Protein AF-A0A497LXF3-F1 (afdb_monomer_lite)

Structure (mmCIF, N/CA/C/O backbone):
data_AF-A0A497LXF3-F1
#
_entry.id   AF-A0A497LXF3-F1
#
loop_
_atom_site.group_PDB
_atom_site.id
_atom_site.type_symbol
_atom_site.label_atom_id
_atom_site.label_alt_id
_atom_site.label_comp_id
_atom_site.label_asym_id
_atom_site.label_entity_id
_atom_site.label_seq_id
_atom_site.pdbx_PDB_ins_code
_atom_site.Cartn_x
_atom_site.Cartn_y
_atom_site.Cartn_z
_atom_site.occupancy
_atom_site.B_iso_or_equiv
_atom_site.auth_seq_id
_atom_site.auth_comp_id
_atom_site.auth_asym_id
_atom_site.auth_atom_id
_atom_site.pdbx_PDB_model_num
ATOM 1 N N . MET A 1 1 ? 30.000 33.362 -43.006 1.00 37.03 1 MET A N 1
ATOM 2 C CA . MET A 1 1 ? 29.683 32.582 -44.220 1.00 37.03 1 MET A CA 1
ATOM 3 C C . MET A 1 1 ? 30.998 32.420 -44.975 1.00 37.03 1 MET A C 1
ATOM 5 O O . MET A 1 1 ? 31.521 33.418 -45.449 1.00 37.03 1 MET A O 1
ATOM 9 N N . MET A 1 2 ? 31.628 31.242 -44.899 1.00 31.23 2 MET A N 1
ATOM 10 C CA . MET A 1 2 ? 33.040 31.030 -45.255 1.00 31.23 2 MET A CA 1
ATOM 11 C C . MET A 1 2 ? 33.151 29.835 -46.212 1.00 31.23 2 MET A C 1
ATOM 13 O O . MET A 1 2 ? 32.704 28.739 -45.892 1.00 31.23 2 MET A O 1
ATOM 17 N N . GLU A 1 3 ? 33.682 30.109 -47.402 1.00 34.88 3 GLU A N 1
ATOM 18 C CA . GLU A 1 3 ? 33.816 29.220 -48.563 1.00 34.88 3 GLU A CA 1
ATOM 19 C C . GLU A 1 3 ? 34.870 28.114 -48.367 1.00 34.88 3 GLU A C 1
ATOM 21 O O . GLU A 1 3 ? 35.990 28.374 -47.920 1.00 34.88 3 GLU A O 1
ATOM 26 N N . LEU A 1 4 ? 34.533 26.885 -48.772 1.00 33.91 4 LEU A N 1
ATOM 27 C CA . LEU A 1 4 ? 35.421 25.718 -48.797 1.00 33.91 4 LEU A CA 1
ATOM 28 C C . LEU A 1 4 ? 36.123 25.600 -50.163 1.00 33.91 4 LEU A C 1
ATOM 30 O O . LEU A 1 4 ? 35.491 25.305 -51.178 1.00 33.91 4 LEU A O 1
ATOM 34 N N . ARG A 1 5 ? 37.453 25.778 -50.192 1.00 38.53 5 ARG A N 1
ATOM 35 C CA . ARG A 1 5 ? 38.298 25.503 -51.372 1.00 38.53 5 ARG A CA 1
ATOM 36 C C . ARG A 1 5 ? 38.539 24.000 -51.542 1.00 38.53 5 ARG A C 1
ATOM 38 O O . ARG A 1 5 ? 39.018 23.333 -50.630 1.00 38.53 5 ARG A O 1
ATOM 45 N N . LYS A 1 6 ? 38.280 23.503 -52.753 1.00 41.34 6 LYS A N 1
ATOM 46 C CA . LYS A 1 6 ? 38.585 22.141 -53.221 1.00 41.34 6 LYS A CA 1
ATOM 47 C C . LYS A 1 6 ? 40.104 21.919 -53.312 1.00 41.34 6 LYS A C 1
ATOM 49 O O . LYS A 1 6 ? 40.807 22.723 -53.921 1.00 41.34 6 LYS A O 1
ATOM 54 N N . PHE A 1 7 ? 40.594 20.823 -52.733 1.00 36.47 7 PHE A N 1
ATOM 55 C CA . PHE A 1 7 ? 41.985 20.367 -52.836 1.00 36.47 7 PHE A CA 1
ATOM 56 C C . PHE A 1 7 ? 42.170 19.508 -54.097 1.00 36.47 7 PHE A C 1
ATOM 58 O O . PHE A 1 7 ? 41.394 18.587 -54.340 1.00 36.47 7 PHE A O 1
ATOM 65 N N . ASN A 1 8 ? 43.188 19.830 -54.898 1.00 35.53 8 ASN A N 1
ATOM 66 C CA . ASN A 1 8 ? 43.519 19.175 -56.163 1.00 35.53 8 ASN A CA 1
ATOM 67 C C . ASN A 1 8 ? 44.645 18.147 -55.934 1.00 35.53 8 ASN A C 1
ATOM 69 O O . ASN A 1 8 ? 45.729 18.515 -55.481 1.00 35.53 8 ASN A O 1
ATOM 73 N N . PHE A 1 9 ? 44.375 16.872 -56.218 1.00 38.69 9 PHE A N 1
ATOM 74 C CA . PHE A 1 9 ? 45.251 15.721 -55.965 1.00 38.69 9 PHE A CA 1
ATOM 75 C C . PHE A 1 9 ? 46.029 15.339 -57.234 1.00 38.69 9 PHE A C 1
ATOM 77 O O . PHE A 1 9 ? 45.798 14.290 -57.801 1.00 38.69 9 PHE A O 1
ATOM 84 N N . GLU A 1 10 ? 46.944 16.183 -57.709 1.00 38.25 10 GLU A N 1
ATOM 85 C CA . GLU A 1 10 ? 47.866 15.790 -58.793 1.00 38.25 10 GLU A CA 1
ATOM 86 C C . GLU A 1 10 ? 49.203 16.525 -58.680 1.00 38.25 10 GLU A C 1
ATOM 88 O O . GLU A 1 10 ? 49.530 17.427 -59.457 1.00 38.25 10 GLU A O 1
ATOM 93 N N . ARG A 1 11 ? 49.978 16.176 -57.648 1.00 36.22 11 ARG A N 1
ATOM 94 C CA . ARG A 1 11 ? 51.434 16.363 -57.615 1.00 36.22 11 ARG A CA 1
ATOM 95 C C . ARG A 1 11 ? 51.977 15.664 -56.375 1.00 36.22 11 ARG A C 1
ATOM 97 O O . ARG A 1 11 ? 51.760 16.170 -55.284 1.00 36.22 11 ARG A O 1
ATOM 104 N N . ILE A 1 12 ? 52.680 14.542 -56.531 1.00 41.59 12 ILE A N 1
ATOM 105 C CA . ILE A 1 12 ? 53.952 14.226 -55.849 1.00 41.59 12 ILE A CA 1
ATOM 106 C C . ILE A 1 12 ? 54.388 12.788 -56.216 1.00 41.59 12 ILE A C 1
ATOM 108 O O . ILE A 1 12 ? 53.977 11.806 -55.616 1.00 41.59 12 ILE A O 1
ATOM 112 N N . ARG A 1 13 ? 55.300 12.758 -57.196 1.00 38.62 13 ARG A N 1
ATOM 113 C CA . ARG A 1 13 ? 56.581 12.030 -57.219 1.00 38.62 13 ARG A CA 1
ATOM 114 C C . ARG A 1 13 ? 56.591 10.504 -57.369 1.00 38.62 13 ARG A C 1
ATOM 116 O O . ARG A 1 13 ? 56.538 9.752 -56.404 1.00 38.62 13 ARG A O 1
ATOM 123 N N . GLU A 1 14 ? 56.926 10.107 -58.598 1.00 45.44 14 GLU A N 1
ATOM 124 C CA . GLU A 1 14 ? 58.079 9.247 -58.898 1.00 45.44 14 GLU A CA 1
ATOM 125 C C . GLU A 1 14 ? 59.149 9.266 -57.792 1.00 45.44 14 GLU A C 1
ATOM 127 O O . GLU A 1 14 ? 59.814 10.278 -57.570 1.00 45.44 14 GLU A O 1
ATOM 132 N N . ASN A 1 15 ? 59.333 8.131 -57.120 1.00 37.69 15 ASN A N 1
ATOM 133 C CA . ASN A 1 15 ? 60.640 7.685 -56.650 1.00 37.69 15 ASN A CA 1
ATOM 134 C C . ASN A 1 15 ? 60.606 6.170 -56.410 1.00 37.69 15 ASN A C 1
ATOM 136 O O . ASN A 1 15 ? 59.861 5.647 -55.585 1.00 37.69 15 ASN A O 1
ATOM 140 N N . SER A 1 16 ? 61.424 5.473 -57.188 1.00 42.69 16 SER A N 1
ATOM 141 C CA . SER A 1 16 ? 61.605 4.027 -57.228 1.00 42.69 16 SER A CA 1
ATOM 142 C C . SER A 1 16 ? 62.135 3.451 -55.908 1.00 42.69 16 SER A C 1
ATOM 144 O O . SER A 1 16 ? 63.271 3.733 -55.526 1.00 42.69 16 SER A O 1
ATOM 146 N N . PHE A 1 17 ? 61.363 2.576 -55.262 1.00 42.53 17 PHE A N 1
ATOM 147 C CA . PHE A 1 17 ? 61.801 1.764 -54.122 1.00 42.53 17 PHE A CA 1
ATOM 148 C C . PHE A 1 17 ? 62.253 0.380 -54.630 1.00 42.53 17 PHE A C 1
ATOM 150 O O . PHE A 1 17 ? 61.453 -0.349 -55.217 1.00 42.53 17 PHE A O 1
ATOM 157 N N . LYS A 1 18 ? 63.534 0.011 -54.459 1.00 41.62 18 LYS A N 1
ATOM 158 C CA . LYS A 1 18 ? 64.051 -1.338 -54.783 1.00 41.62 18 LYS A CA 1
ATOM 159 C C . LYS A 1 18 ? 64.186 -2.185 -53.502 1.00 41.62 18 LYS A C 1
ATOM 161 O O . LYS A 1 18 ? 64.780 -1.709 -52.540 1.00 41.62 18 LYS A O 1
ATOM 166 N N . PRO A 1 19 ? 63.711 -3.445 -53.479 1.00 43.69 19 PRO A N 1
ATOM 167 C CA . PRO A 1 19 ? 63.598 -4.252 -52.261 1.00 43.69 19 PRO A CA 1
ATOM 168 C C . PRO A 1 19 ? 64.839 -5.134 -52.025 1.00 43.69 19 PRO A C 1
ATOM 170 O O . PRO A 1 19 ? 64.776 -6.348 -52.215 1.00 43.69 19 PRO A O 1
ATOM 173 N N . LYS A 1 20 ? 65.992 -4.554 -51.660 1.00 42.06 20 LYS A N 1
ATOM 174 C CA . LYS A 1 20 ? 67.209 -5.348 -51.352 1.00 42.06 20 LYS A CA 1
ATOM 175 C C . LYS A 1 20 ? 67.910 -5.045 -50.023 1.00 42.06 20 LYS A C 1
ATOM 177 O O . LYS A 1 20 ? 68.843 -5.762 -49.686 1.00 42.06 20 LYS A O 1
ATOM 182 N N . ASP A 1 21 ? 67.408 -4.112 -49.219 1.00 40.97 21 ASP A N 1
ATOM 183 C CA . ASP A 1 21 ? 68.099 -3.689 -47.987 1.00 40.97 21 ASP A CA 1
ATOM 184 C C . ASP A 1 21 ? 67.502 -4.272 -46.694 1.00 40.97 21 ASP A C 1
ATOM 186 O O . ASP A 1 21 ? 67.735 -3.774 -45.594 1.00 40.97 21 ASP A O 1
ATOM 190 N N . ILE A 1 22 ? 66.746 -5.367 -46.795 1.00 47.06 22 ILE A N 1
ATOM 191 C CA . ILE A 1 22 ? 66.193 -6.064 -45.629 1.00 47.06 22 ILE A CA 1
ATOM 192 C C . ILE A 1 22 ? 67.129 -7.221 -45.278 1.00 47.06 22 ILE A C 1
ATOM 194 O O . ILE A 1 22 ? 66.950 -8.318 -45.785 1.00 47.06 22 ILE A O 1
ATOM 198 N N . ILE A 1 23 ? 68.160 -6.934 -44.478 1.00 45.16 23 ILE A N 1
ATOM 199 C CA . ILE A 1 23 ? 68.696 -7.720 -43.343 1.00 45.16 23 ILE A CA 1
ATOM 200 C C . ILE A 1 23 ? 69.810 -6.843 -42.737 1.00 45.16 23 ILE A C 1
ATOM 202 O O . ILE A 1 23 ? 70.970 -6.896 -43.143 1.00 45.16 23 ILE A O 1
ATOM 206 N N . PHE A 1 24 ? 69.459 -6.007 -41.759 1.00 45.81 24 PHE A N 1
ATOM 207 C CA . PHE A 1 24 ? 70.441 -5.357 -40.888 1.00 45.81 24 PHE A CA 1
ATOM 208 C C . PHE A 1 24 ? 70.640 -6.227 -39.638 1.00 45.81 24 PHE A C 1
ATOM 210 O O . PHE A 1 24 ? 69.654 -6.532 -38.962 1.00 45.81 24 PHE A O 1
ATOM 217 N N . PRO A 1 25 ? 71.871 -6.640 -39.281 1.00 43.34 25 PRO A N 1
ATOM 218 C CA . PRO A 1 25 ? 72.103 -7.303 -38.004 1.00 43.34 25 PRO A CA 1
ATOM 219 C C . PRO A 1 25 ? 71.962 -6.285 -36.861 1.00 43.34 25 PRO A C 1
ATOM 221 O O . PRO A 1 25 ? 72.667 -5.275 -36.829 1.00 43.34 25 PRO A O 1
ATOM 224 N N . LEU A 1 26 ? 71.062 -6.558 -35.910 1.00 40.94 26 LEU A N 1
ATOM 225 C CA . LEU A 1 26 ? 70.908 -5.764 -34.688 1.00 40.94 26 LEU A CA 1
ATOM 226 C C . LEU A 1 26 ? 72.232 -5.770 -33.901 1.00 40.94 26 LEU A C 1
ATOM 228 O O . LEU A 1 26 ? 72.699 -6.822 -33.460 1.00 40.94 26 LEU A O 1
ATOM 232 N N . LYS A 1 27 ? 72.845 -4.596 -33.723 1.00 42.06 27 LYS A N 1
ATOM 233 C CA . LYS A 1 27 ? 74.096 -4.414 -32.976 1.00 42.06 27 LYS A CA 1
ATOM 234 C C . LYS A 1 27 ? 73.799 -3.606 -31.712 1.00 42.06 27 LYS A C 1
ATOM 236 O O . LYS A 1 27 ? 73.553 -2.410 -31.799 1.00 42.06 27 LYS A O 1
ATOM 241 N N . ILE A 1 28 ? 73.843 -4.248 -30.544 1.00 49.00 28 ILE A N 1
ATOM 242 C CA . ILE A 1 28 ? 73.753 -3.579 -29.237 1.00 49.00 28 ILE A CA 1
ATOM 243 C C . ILE A 1 28 ? 75.109 -3.745 -28.536 1.00 49.00 28 ILE A C 1
ATOM 245 O O . ILE A 1 28 ? 75.574 -4.865 -28.347 1.00 49.00 28 ILE A O 1
ATOM 249 N N . GLY A 1 29 ? 75.775 -2.635 -28.193 1.00 49.75 29 GLY A N 1
ATOM 250 C CA . GLY A 1 29 ? 76.924 -2.635 -27.273 1.00 49.75 29 GLY A CA 1
ATOM 251 C C . GLY A 1 29 ? 78.275 -3.151 -27.801 1.00 49.75 29 GLY A C 1
ATOM 252 O O . GLY A 1 29 ? 78.976 -3.854 -27.084 1.00 49.75 29 GLY A O 1
ATOM 253 N N . GLY A 1 30 ? 78.680 -2.814 -29.032 1.00 53.66 30 GLY A N 1
ATOM 254 C CA . GLY A 1 30 ? 80.094 -2.867 -29.466 1.00 53.66 30 GLY A CA 1
ATOM 255 C C . GLY A 1 30 ? 80.765 -4.244 -29.639 1.00 53.66 30 GLY A C 1
ATOM 256 O O . GLY A 1 30 ? 81.808 -4.314 -30.286 1.00 53.66 30 GLY A O 1
ATOM 257 N N . LYS A 1 31 ? 80.176 -5.346 -29.165 1.00 48.38 31 LYS A N 1
ATOM 258 C CA . LYS A 1 31 ? 80.691 -6.713 -29.346 1.00 48.38 31 LYS A CA 1
ATOM 259 C C . LYS A 1 31 ? 79.801 -7.463 -30.336 1.00 48.38 31 LYS A C 1
ATOM 261 O O . LYS A 1 31 ? 78.590 -7.526 -30.153 1.00 48.38 31 LYS A O 1
ATOM 266 N N . VAL A 1 32 ? 80.381 -8.000 -31.415 1.00 53.41 32 VAL A N 1
ATOM 267 C CA . VAL A 1 32 ? 79.630 -8.814 -32.386 1.00 53.41 32 VAL A CA 1
ATOM 268 C C . VAL A 1 32 ? 79.130 -10.054 -31.654 1.00 53.41 32 VAL A C 1
ATOM 270 O O . VAL A 1 32 ? 79.922 -10.901 -31.243 1.00 53.41 32 VAL A O 1
ATOM 273 N N . MET A 1 33 ? 77.818 -10.130 -31.456 1.00 55.84 33 MET A N 1
ATOM 274 C CA . MET A 1 33 ? 77.164 -11.290 -30.873 1.00 55.84 33 MET A CA 1
ATOM 275 C C . MET A 1 33 ? 77.423 -12.475 -31.806 1.00 55.84 33 MET A C 1
ATOM 277 O O . MET A 1 33 ? 77.001 -12.475 -32.962 1.00 55.84 33 MET A O 1
ATOM 281 N N . THR A 1 34 ? 78.221 -13.443 -31.353 1.00 66.31 34 THR A N 1
ATOM 282 C CA . THR A 1 34 ? 78.555 -14.612 -32.169 1.00 66.31 34 THR A CA 1
ATOM 283 C C . THR A 1 34 ? 77.267 -15.368 -32.487 1.00 66.31 34 THR A C 1
ATOM 285 O O . THR A 1 34 ? 76.348 -15.390 -31.668 1.00 66.31 34 THR A O 1
ATOM 288 N N . LYS A 1 35 ? 77.174 -15.989 -33.673 1.00 64.19 35 LYS A N 1
ATOM 289 C CA . LYS A 1 35 ? 75.957 -16.702 -34.116 1.00 64.19 35 LYS A CA 1
ATOM 290 C C . LYS A 1 35 ? 75.413 -17.654 -33.043 1.00 64.19 35 LYS A C 1
ATOM 292 O O . LYS A 1 35 ? 74.209 -17.721 -32.870 1.00 64.19 35 LYS A O 1
ATOM 297 N N . ARG A 1 36 ? 76.305 -18.280 -32.266 1.00 74.38 36 ARG A N 1
ATOM 298 C CA . ARG A 1 36 ? 75.981 -19.116 -31.104 1.00 74.38 36 ARG A CA 1
ATOM 299 C C . ARG A 1 36 ? 75.191 -18.364 -30.024 1.00 74.38 36 ARG A C 1
ATOM 301 O O . ARG A 1 36 ? 74.148 -18.848 -29.627 1.00 74.38 36 ARG A O 1
ATOM 308 N N . ILE A 1 37 ? 75.626 -17.173 -29.603 1.00 79.31 37 ILE A N 1
ATOM 309 C CA . ILE A 1 37 ? 74.917 -16.359 -28.594 1.00 79.31 37 ILE A CA 1
ATOM 310 C C . ILE A 1 37 ? 73.539 -15.917 -29.113 1.00 79.31 37 ILE A C 1
ATOM 312 O O . ILE A 1 37 ? 72.572 -15.925 -28.358 1.00 79.31 37 ILE A O 1
ATOM 316 N N . LEU A 1 38 ? 73.426 -15.595 -30.408 1.00 79.00 38 LEU A N 1
ATOM 317 C CA . LEU A 1 38 ? 72.132 -15.315 -31.044 1.00 79.00 38 LEU A CA 1
ATOM 318 C C . LEU A 1 38 ? 71.190 -16.525 -30.994 1.00 79.00 38 LEU A C 1
ATOM 320 O O . LEU A 1 38 ? 70.010 -16.359 -30.698 1.00 79.00 38 LEU A O 1
ATOM 324 N N . THR A 1 39 ? 71.701 -17.726 -31.277 1.00 80.00 39 THR A N 1
ATOM 325 C CA . THR A 1 39 ? 70.912 -18.962 -31.220 1.00 80.00 39 THR A CA 1
ATOM 326 C C . THR A 1 39 ? 70.455 -19.271 -29.796 1.00 80.00 39 THR A C 1
ATOM 328 O O . THR A 1 39 ? 69.287 -19.590 -29.611 1.00 80.00 39 THR A O 1
ATOM 331 N N . GLU A 1 40 ? 71.321 -19.109 -28.791 1.00 84.88 40 GLU A N 1
ATOM 332 C CA . GLU A 1 40 ? 70.944 -19.314 -27.383 1.00 84.88 40 GLU A CA 1
ATOM 333 C C . GLU A 1 40 ? 69.857 -18.325 -26.934 1.00 84.88 40 GLU A C 1
ATOM 335 O O . GLU A 1 40 ? 68.873 -18.725 -26.318 1.00 84.88 40 GLU A O 1
ATOM 340 N N . ILE A 1 41 ? 69.972 -17.041 -27.296 1.00 87.44 41 ILE A N 1
ATOM 341 C CA . ILE A 1 41 ? 68.937 -16.039 -26.987 1.00 87.44 41 ILE A CA 1
ATOM 342 C C . ILE A 1 41 ? 67.615 -16.398 -27.672 1.00 87.44 41 ILE A C 1
ATOM 344 O O . ILE A 1 41 ? 66.557 -16.305 -27.054 1.00 87.44 41 ILE A O 1
ATOM 348 N N . LEU A 1 42 ? 67.666 -16.844 -28.930 1.00 87.69 42 LEU A N 1
ATOM 349 C CA . LEU A 1 42 ? 66.474 -17.258 -29.665 1.00 87.69 42 LEU A CA 1
ATOM 350 C C . LEU A 1 42 ? 65.814 -18.489 -29.026 1.00 87.69 42 LEU A C 1
ATOM 352 O O . LEU A 1 42 ? 64.590 -18.531 -28.927 1.00 87.69 42 LEU A O 1
ATOM 356 N N . LEU A 1 43 ? 66.605 -19.455 -28.549 1.00 88.06 43 LEU A N 1
ATOM 357 C CA . LEU A 1 43 ? 66.109 -20.629 -27.827 1.00 88.06 43 LEU A CA 1
ATOM 358 C C . LEU A 1 43 ? 65.495 -20.258 -26.477 1.00 88.06 43 LEU A C 1
ATOM 360 O O . LEU A 1 43 ? 64.455 -20.803 -26.124 1.00 88.06 43 LEU A O 1
ATOM 364 N N . VAL A 1 44 ? 66.082 -19.308 -25.748 1.00 90.12 44 VAL A N 1
ATOM 365 C CA . VAL A 1 44 ? 65.514 -18.807 -24.487 1.00 90.12 44 VAL A CA 1
ATOM 366 C C . VAL A 1 44 ? 64.195 -18.077 -24.735 1.00 90.12 44 VAL A C 1
ATOM 368 O O . VAL A 1 44 ? 63.223 -18.330 -24.030 1.00 90.12 44 VAL A O 1
ATOM 371 N N . ILE A 1 45 ? 64.116 -17.223 -25.758 1.00 89.44 45 ILE A N 1
ATOM 372 C CA . ILE A 1 45 ? 62.867 -16.539 -26.129 1.00 89.44 45 ILE A CA 1
ATOM 373 C C . ILE A 1 45 ? 61.804 -17.555 -26.561 1.00 89.44 45 ILE A C 1
ATOM 375 O O . ILE A 1 45 ? 60.652 -17.438 -26.150 1.00 89.44 45 ILE A O 1
ATOM 379 N N . LEU A 1 46 ? 62.185 -18.574 -27.338 1.00 89.44 46 LEU A N 1
ATOM 380 C CA . LEU A 1 46 ? 61.291 -19.657 -27.742 1.00 89.44 46 LEU A CA 1
ATOM 381 C C . LEU A 1 46 ? 60.803 -20.462 -26.532 1.00 89.44 46 LEU A C 1
ATOM 383 O O . LEU A 1 46 ? 59.611 -20.731 -26.432 1.00 89.44 46 LEU A O 1
ATOM 387 N N . ALA A 1 47 ? 61.694 -20.799 -25.598 1.00 86.81 47 ALA A N 1
ATOM 388 C CA . ALA A 1 47 ? 61.347 -21.508 -24.372 1.00 86.81 47 ALA A CA 1
ATOM 389 C C . ALA A 1 47 ? 60.395 -20.678 -23.499 1.00 86.81 47 ALA A C 1
ATOM 391 O O . ALA A 1 47 ? 59.374 -21.195 -23.057 1.00 86.81 47 ALA A O 1
ATOM 392 N N . ILE A 1 48 ? 60.661 -19.381 -23.317 1.00 85.62 48 ILE A N 1
ATOM 393 C CA . ILE A 1 48 ? 59.766 -18.470 -22.589 1.00 85.62 48 ILE A CA 1
ATOM 394 C C . ILE A 1 48 ? 58.413 -18.377 -23.301 1.00 85.62 48 ILE A C 1
ATOM 396 O O . ILE A 1 48 ? 57.382 -18.516 -22.654 1.00 85.62 48 ILE A O 1
ATOM 400 N N . SER A 1 49 ? 58.394 -18.219 -24.627 1.00 84.31 49 SER A N 1
ATOM 401 C CA . SER A 1 49 ? 57.159 -18.186 -25.421 1.00 84.31 49 SER A CA 1
ATOM 402 C C . SER A 1 49 ? 56.354 -19.484 -25.321 1.00 84.31 49 SER A C 1
ATOM 404 O O . SER A 1 49 ? 55.130 -19.432 -25.407 1.00 84.31 49 SER A O 1
ATOM 406 N N . LEU A 1 50 ? 57.019 -20.630 -25.152 1.00 86.56 50 LEU A N 1
ATOM 407 C CA . LEU A 1 50 ? 56.367 -21.925 -24.948 1.00 86.56 50 LEU A CA 1
ATOM 408 C C . LEU A 1 50 ? 55.775 -22.055 -23.539 1.00 86.56 50 LEU A C 1
ATOM 410 O O . LEU A 1 50 ? 54.754 -22.712 -23.360 1.00 86.56 50 LEU A O 1
ATOM 414 N N . VAL A 1 51 ? 56.413 -21.429 -22.546 1.00 84.31 51 VAL A N 1
ATOM 415 C CA . VAL A 1 51 ? 55.982 -21.460 -21.142 1.00 84.31 51 VAL A CA 1
ATOM 416 C C . VAL A 1 51 ? 54.883 -20.429 -20.861 1.00 84.31 51 VAL A C 1
ATOM 418 O O . VAL A 1 51 ? 53.979 -20.713 -20.081 1.00 84.31 51 VAL A O 1
ATOM 421 N N . MET A 1 52 ? 54.884 -19.269 -21.523 1.00 76.25 52 MET A N 1
ATOM 422 C CA . MET A 1 52 ? 53.870 -18.214 -21.350 1.00 76.25 52 MET A CA 1
ATOM 423 C C . MET A 1 52 ? 52.397 -18.687 -21.372 1.00 76.25 52 MET A C 1
ATOM 425 O O . MET A 1 52 ? 51.665 -18.303 -20.463 1.00 76.25 52 MET A O 1
ATOM 429 N N . PRO A 1 53 ? 51.926 -19.534 -22.313 1.00 78.75 53 PRO A N 1
ATOM 430 C CA . PRO A 1 53 ? 50.536 -20.009 -22.309 1.00 78.75 53 PRO A CA 1
ATOM 431 C C . PRO A 1 53 ? 50.216 -20.995 -21.171 1.00 78.75 53 PRO A C 1
ATOM 433 O O . PRO A 1 53 ? 49.048 -21.305 -20.956 1.00 78.75 53 PRO A O 1
ATOM 436 N N . THR A 1 54 ? 51.221 -21.500 -20.443 1.00 77.38 54 THR A N 1
ATOM 437 C CA . THR A 1 54 ? 51.021 -22.413 -19.299 1.00 77.38 54 THR A CA 1
ATOM 438 C C . THR A 1 54 ? 50.778 -21.677 -17.981 1.00 77.38 54 THR A C 1
ATOM 440 O O . THR A 1 54 ? 50.390 -22.296 -16.990 1.00 77.38 54 THR A O 1
ATOM 443 N N . ILE A 1 55 ? 50.966 -20.353 -17.959 1.00 78.75 55 ILE A N 1
ATOM 444 C CA . ILE A 1 55 ? 50.687 -19.522 -16.789 1.00 78.75 55 ILE A CA 1
ATOM 445 C C . ILE A 1 55 ? 49.179 -19.268 -16.732 1.00 78.75 55 ILE A C 1
ATOM 447 O O . ILE A 1 55 ? 48.651 -18.344 -17.348 1.00 78.75 55 ILE A O 1
ATOM 451 N N . TYR A 1 56 ? 48.475 -20.101 -15.971 1.00 77.62 56 TYR A N 1
ATOM 452 C CA . TYR A 1 56 ? 47.087 -19.849 -15.613 1.00 77.62 56 TYR A CA 1
ATOM 453 C C . TYR A 1 56 ? 47.038 -18.766 -14.530 1.00 77.62 56 TYR A C 1
ATOM 455 O O . TYR A 1 56 ? 47.246 -19.045 -13.349 1.00 77.62 56 TYR A O 1
ATOM 463 N N . VAL A 1 57 ? 46.788 -17.518 -14.930 1.00 78.75 57 VAL A N 1
ATOM 464 C CA . VAL A 1 57 ? 46.406 -16.459 -13.990 1.00 78.75 57 VAL A CA 1
ATOM 465 C C . VAL A 1 57 ? 44.889 -16.536 -13.841 1.00 78.75 57 VAL A C 1
ATOM 467 O O . VAL A 1 57 ? 44.187 -16.236 -14.810 1.00 78.75 57 VAL A O 1
ATOM 470 N N . PRO A 1 58 ? 44.349 -16.955 -12.684 1.00 77.75 58 PRO A N 1
ATOM 471 C CA . PRO A 1 58 ? 42.918 -16.860 -12.467 1.00 77.75 58 PRO A CA 1
ATOM 472 C C . PRO A 1 58 ? 42.540 -15.379 -12.528 1.00 77.75 58 PRO A C 1
ATOM 474 O O . PRO A 1 58 ? 42.966 -14.584 -11.692 1.00 77.75 58 PRO A O 1
ATOM 477 N N . VAL A 1 59 ? 41.764 -14.998 -13.542 1.00 76.44 59 VAL A N 1
ATOM 478 C CA . VAL A 1 59 ? 41.108 -13.692 -13.562 1.00 76.44 59 VAL A CA 1
ATOM 479 C C . VAL A 1 59 ? 40.062 -13.748 -12.460 1.00 76.44 59 VAL A C 1
ATOM 481 O O . VAL A 1 59 ? 39.039 -14.419 -12.593 1.00 76.44 59 VAL A O 1
ATOM 484 N N . THR A 1 60 ? 40.344 -13.105 -11.333 1.00 76.62 60 THR A N 1
ATOM 485 C CA . THR A 1 60 ? 39.334 -12.876 -10.306 1.00 76.62 60 THR A CA 1
ATOM 486 C C . THR A 1 60 ? 38.340 -11.885 -10.892 1.00 76.62 60 THR A C 1
ATOM 488 O O . THR A 1 60 ? 38.690 -10.724 -11.105 1.00 76.62 60 THR A O 1
ATOM 491 N N . ALA A 1 61 ? 37.136 -12.353 -11.221 1.00 78.31 61 ALA A N 1
ATOM 492 C CA . ALA A 1 61 ? 36.047 -11.462 -11.589 1.00 78.31 61 ALA A CA 1
ATOM 493 C C . ALA A 1 61 ? 35.837 -10.459 -10.447 1.00 78.31 61 ALA A C 1
ATOM 495 O O . ALA A 1 61 ? 35.825 -10.850 -9.278 1.00 78.31 61 ALA A O 1
ATOM 496 N N . GLU A 1 62 ? 35.725 -9.179 -10.788 1.00 74.75 62 GLU A N 1
ATOM 497 C CA . GLU A 1 62 ? 35.353 -8.145 -9.829 1.00 74.75 62 GLU A CA 1
ATOM 498 C C . GLU A 1 62 ? 34.012 -8.531 -9.191 1.00 74.75 62 GLU A C 1
ATOM 500 O O . GLU A 1 62 ? 33.105 -9.006 -9.885 1.00 74.75 62 GLU A O 1
ATOM 505 N N . GLU A 1 63 ? 33.902 -8.410 -7.864 1.00 77.62 63 GLU A N 1
ATOM 506 C CA . GLU A 1 63 ? 32.639 -8.693 -7.187 1.00 77.62 63 GLU A CA 1
ATOM 507 C C . GLU A 1 63 ? 31.571 -7.765 -7.761 1.00 77.62 63 GLU A C 1
ATOM 509 O O . GLU A 1 63 ? 31.701 -6.543 -7.701 1.00 77.62 63 GLU A O 1
ATOM 514 N N . VAL A 1 64 ? 30.517 -8.354 -8.333 1.00 78.00 64 VAL A N 1
ATOM 515 C CA . VAL A 1 64 ? 29.380 -7.596 -8.853 1.00 78.00 64 VAL A CA 1
ATOM 516 C C . VAL A 1 64 ? 28.879 -6.681 -7.733 1.00 78.00 64 VAL A C 1
ATOM 518 O O . VAL A 1 64 ? 28.543 -7.195 -6.657 1.00 78.00 64 VAL A O 1
ATOM 521 N N . PRO A 1 65 ? 28.824 -5.352 -7.952 1.00 79.94 65 PRO A N 1
ATOM 522 C CA . PRO A 1 65 ? 28.369 -4.424 -6.934 1.00 79.94 65 PRO A CA 1
ATOM 523 C C . PRO A 1 65 ? 27.017 -4.864 -6.377 1.00 79.94 65 PRO A C 1
ATOM 525 O O . PRO A 1 65 ? 26.076 -5.163 -7.117 1.00 79.94 65 PRO A O 1
ATOM 528 N N . LYS A 1 66 ? 26.901 -4.902 -5.049 1.00 81.44 66 LYS A N 1
ATOM 529 C CA . LYS A 1 66 ? 25.588 -4.997 -4.408 1.00 81.44 66 LYS A CA 1
ATOM 530 C C . LYS A 1 66 ? 24.933 -3.636 -4.637 1.00 81.44 66 LYS A C 1
ATOM 532 O O . LYS A 1 66 ? 25.483 -2.650 -4.168 1.00 81.44 66 LYS A O 1
ATOM 537 N N . GLY A 1 67 ? 23.861 -3.619 -5.436 1.00 83.00 67 GLY A N 1
ATOM 538 C CA . GLY A 1 67 ? 23.261 -2.432 -6.067 1.00 83.00 67 GLY A CA 1
ATOM 539 C C . GLY A 1 67 ? 22.903 -1.241 -5.154 1.00 83.00 67 GLY A C 1
ATOM 540 O O . GLY A 1 67 ? 23.194 -1.248 -3.960 1.00 83.00 67 GLY A O 1
ATOM 541 N N . PRO A 1 68 ? 22.225 -0.206 -5.684 1.00 82.81 68 PRO A N 1
ATOM 542 C CA . PRO A 1 68 ? 21.298 -0.242 -6.820 1.00 82.81 68 PRO A CA 1
ATOM 543 C C . PRO A 1 68 ? 21.977 -0.348 -8.190 1.00 82.81 68 PRO A C 1
ATOM 545 O O . PRO A 1 68 ? 23.089 0.118 -8.386 1.00 82.81 68 PRO A O 1
ATOM 548 N N . TRP A 1 69 ? 21.285 -1.001 -9.127 1.00 86.62 69 TRP A N 1
ATOM 549 C CA . TRP A 1 69 ? 21.734 -1.198 -10.514 1.00 86.62 69 TRP A CA 1
ATOM 550 C C . TRP A 1 69 ? 21.297 -0.067 -11.452 1.00 86.62 69 TRP A C 1
ATOM 552 O O . TRP A 1 69 ? 21.709 -0.034 -12.605 1.00 86.62 69 TRP A O 1
ATOM 562 N N . VAL A 1 70 ? 20.415 0.809 -10.971 1.00 90.75 70 VAL A N 1
ATOM 563 C CA . VAL A 1 70 ? 19.900 1.962 -11.708 1.00 90.75 70 VAL A CA 1
ATOM 564 C C . VAL A 1 70 ? 20.618 3.219 -11.239 1.00 90.75 70 VAL A C 1
ATOM 566 O O . VAL A 1 70 ? 20.873 3.369 -10.043 1.00 90.75 70 VAL A O 1
ATOM 569 N N . ASP A 1 71 ? 20.907 4.121 -12.173 1.00 92.06 71 ASP A N 1
ATOM 570 C CA . ASP A 1 71 ? 21.564 5.398 -11.877 1.00 92.06 71 ASP A CA 1
ATOM 571 C C . ASP A 1 71 ? 20.589 6.432 -11.286 1.00 92.06 71 ASP A C 1
ATOM 573 O O . ASP A 1 71 ? 20.979 7.263 -10.467 1.00 92.06 71 ASP A O 1
ATOM 577 N N . GLU A 1 72 ? 19.310 6.372 -11.675 1.00 93.56 72 GLU A N 1
ATOM 578 C CA . GLU A 1 72 ? 18.280 7.331 -11.269 1.00 93.56 72 GLU A CA 1
ATOM 579 C C . GLU A 1 72 ? 16.906 6.665 -11.103 1.00 93.56 72 GLU A C 1
ATOM 581 O O . GLU A 1 72 ? 16.545 5.732 -11.823 1.00 93.56 72 GLU A O 1
ATOM 586 N N . VAL A 1 73 ? 16.123 7.178 -10.149 1.00 93.81 73 VAL A N 1
ATOM 587 C CA . VAL A 1 73 ? 14.710 6.838 -9.961 1.00 93.81 73 VAL A CA 1
ATOM 588 C C . VAL A 1 73 ? 13.900 8.129 -9.963 1.00 93.81 73 VAL A C 1
ATOM 590 O O . VAL A 1 73 ? 14.082 8.981 -9.093 1.00 93.81 73 VAL A O 1
ATOM 593 N N . ILE A 1 74 ? 12.985 8.256 -10.924 1.00 94.69 74 ILE A N 1
ATOM 594 C CA . ILE A 1 74 ? 12.115 9.426 -11.076 1.00 94.69 74 ILE A CA 1
ATOM 595 C C . ILE A 1 74 ? 10.722 9.071 -10.560 1.00 94.69 74 ILE A C 1
ATOM 597 O O . ILE A 1 74 ? 10.087 8.139 -11.051 1.00 94.69 74 ILE A O 1
ATOM 601 N N . PHE A 1 75 ? 10.237 9.841 -9.588 1.00 94.25 75 PHE A N 1
ATOM 602 C CA . PHE A 1 75 ? 8.863 9.746 -9.105 1.00 94.25 75 PHE A CA 1
ATOM 603 C C . PHE A 1 75 ? 8.005 10.799 -9.798 1.00 94.25 75 PHE A C 1
ATOM 605 O O . PHE A 1 75 ? 8.300 11.993 -9.742 1.00 94.25 75 PHE A O 1
ATOM 612 N N . SER A 1 76 ? 6.929 10.350 -10.430 1.00 91.69 76 SER A N 1
ATOM 613 C CA . SER A 1 76 ? 5.929 11.193 -11.075 1.00 91.69 76 SER A CA 1
ATOM 614 C C . SER A 1 76 ? 4.565 10.958 -10.432 1.00 91.69 76 SER A C 1
ATOM 616 O O . SER A 1 76 ? 4.271 9.873 -9.927 1.00 91.69 76 SER A O 1
ATOM 618 N N . SER A 1 77 ? 3.737 12.000 -10.405 1.00 91.31 77 SER A N 1
ATOM 619 C CA . SER A 1 77 ? 2.355 11.902 -9.951 1.00 91.31 77 SER A CA 1
ATOM 620 C C . SER A 1 77 ? 1.414 11.792 -11.143 1.00 91.31 77 SER A C 1
ATOM 622 O O . SER A 1 77 ? 1.590 12.448 -12.168 1.00 91.31 77 SER A O 1
ATOM 624 N N . VAL A 1 78 ? 0.386 10.974 -10.971 1.00 90.94 78 VAL A N 1
ATOM 625 C CA . VAL A 1 78 ? -0.730 10.799 -11.901 1.00 90.94 78 VAL A CA 1
ATOM 626 C C . VAL A 1 78 ? -2.023 10.983 -11.123 1.00 90.94 78 VAL A C 1
ATOM 628 O O . VAL A 1 78 ? -2.058 10.756 -9.910 1.00 90.94 78 VAL A O 1
ATOM 631 N N . THR A 1 79 ? -3.068 11.455 -11.794 1.00 88.19 79 THR A N 1
ATOM 632 C CA . THR A 1 79 ? -4.346 11.772 -11.139 1.00 88.19 79 THR A CA 1
ATOM 633 C C . THR A 1 79 ? -5.285 10.579 -11.041 1.00 88.19 79 THR A C 1
ATOM 635 O O . THR A 1 79 ? -6.170 10.583 -10.190 1.00 88.19 79 THR A O 1
ATOM 638 N N . ASP A 1 80 ? -5.100 9.574 -11.894 1.00 91.56 80 ASP A N 1
ATOM 639 C CA . ASP A 1 80 ? -5.918 8.368 -11.930 1.00 91.56 80 ASP A CA 1
ATOM 640 C C . ASP A 1 80 ? -5.100 7.134 -12.343 1.00 91.56 80 ASP A C 1
ATOM 642 O O . ASP A 1 80 ? -4.081 7.225 -13.034 1.00 91.56 80 ASP A O 1
ATOM 646 N N . ASP A 1 81 ? -5.566 5.966 -11.902 1.00 94.00 81 ASP A N 1
ATOM 647 C CA . ASP A 1 81 ? -4.908 4.677 -12.117 1.00 94.00 81 ASP A CA 1
ATOM 648 C C . ASP A 1 81 ? -4.825 4.312 -13.609 1.00 94.00 81 ASP A C 1
ATOM 650 O O . ASP A 1 81 ? -3.851 3.705 -14.054 1.00 94.00 81 ASP A O 1
ATOM 654 N N . ALA A 1 82 ? -5.827 4.689 -14.411 1.00 94.44 82 ALA A N 1
ATOM 655 C CA . ALA A 1 82 ? -5.878 4.337 -15.829 1.00 94.44 82 ALA A CA 1
ATOM 656 C C . ALA A 1 82 ? -4.767 5.036 -16.624 1.00 94.44 82 ALA A C 1
ATOM 658 O O . ALA A 1 82 ? -4.143 4.412 -17.488 1.00 94.44 82 ALA A O 1
ATOM 659 N N . GLN A 1 83 ? -4.476 6.298 -16.304 1.00 95.12 83 GLN A N 1
ATOM 660 C CA . GLN A 1 83 ? -3.324 7.017 -16.838 1.00 95.12 83 GLN A CA 1
ATOM 661 C C . GLN A 1 83 ? -2.017 6.283 -16.515 1.00 95.12 83 GLN A C 1
ATOM 663 O O . GLN A 1 83 ? -1.194 6.093 -17.411 1.00 95.12 83 GLN A O 1
ATOM 668 N N . ALA A 1 84 ? -1.851 5.823 -15.272 1.00 95.00 84 ALA A N 1
ATOM 669 C CA . ALA A 1 84 ? -0.659 5.090 -14.849 1.00 95.00 84 ALA A CA 1
ATOM 670 C C . ALA A 1 84 ? -0.452 3.808 -15.668 1.00 95.00 84 ALA A C 1
ATOM 672 O O . ALA A 1 84 ? 0.643 3.555 -16.168 1.00 95.00 84 ALA A O 1
ATOM 673 N N . ILE A 1 85 ? -1.517 3.020 -15.852 1.00 95.38 85 ILE A N 1
ATOM 674 C CA . ILE A 1 85 ? -1.463 1.780 -16.634 1.00 95.38 85 ILE A CA 1
ATOM 675 C C . ILE A 1 85 ? -1.120 2.056 -18.102 1.00 95.38 85 ILE A C 1
ATOM 677 O O . ILE A 1 85 ? -0.297 1.345 -18.675 1.00 95.38 85 ILE A O 1
ATOM 681 N N . ASN A 1 86 ? -1.674 3.114 -18.701 1.00 94.50 86 ASN A N 1
ATOM 682 C CA . ASN A 1 86 ? -1.320 3.500 -20.069 1.00 94.50 86 ASN A CA 1
ATOM 683 C C . ASN A 1 86 ? 0.164 3.879 -20.199 1.00 94.50 86 ASN A C 1
ATOM 685 O O . ASN A 1 86 ? 0.796 3.515 -21.187 1.00 94.50 86 ASN A O 1
ATOM 689 N N . MET A 1 87 ? 0.732 4.572 -19.205 1.00 95.38 87 MET A N 1
ATOM 690 C CA . MET A 1 87 ? 2.162 4.904 -19.186 1.00 95.38 87 MET A CA 1
ATOM 691 C C . MET A 1 87 ? 3.044 3.655 -19.066 1.00 95.38 87 MET A C 1
ATOM 693 O O . MET A 1 87 ? 4.092 3.599 -19.705 1.00 95.38 87 MET A O 1
ATOM 697 N N . LEU A 1 88 ? 2.627 2.643 -18.294 1.00 95.62 88 LEU A N 1
ATOM 698 C CA . LEU A 1 88 ? 3.343 1.363 -18.216 1.00 95.62 88 LEU A CA 1
ATOM 699 C C . LEU A 1 88 ? 3.341 0.626 -19.562 1.00 95.62 88 LEU A C 1
ATOM 701 O O . LEU A 1 88 ? 4.383 0.155 -20.004 1.00 95.62 88 LEU A O 1
ATOM 705 N N . GLU A 1 89 ? 2.188 0.552 -20.234 1.00 95.31 89 GLU A N 1
ATOM 706 C CA . GLU A 1 89 ? 2.067 -0.079 -21.561 1.00 95.31 89 GLU A CA 1
ATOM 707 C C . GLU A 1 89 ? 2.883 0.654 -22.632 1.00 95.31 89 GLU A C 1
ATOM 709 O O . GLU A 1 89 ? 3.449 0.026 -23.526 1.00 95.31 89 GLU A O 1
ATOM 714 N N . ALA A 1 90 ? 2.952 1.985 -22.544 1.00 95.69 90 ALA A N 1
ATOM 715 C CA . ALA A 1 90 ? 3.748 2.812 -23.446 1.00 95.69 90 ALA A CA 1
ATOM 716 C C . ALA A 1 90 ? 5.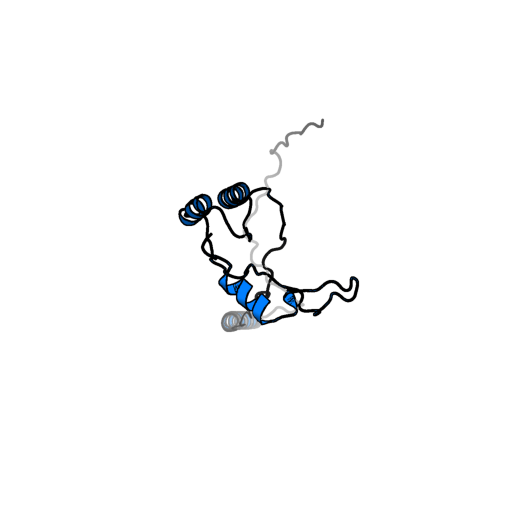261 2.741 -23.160 1.00 95.69 90 ALA A C 1
ATOM 718 O O . ALA A 1 90 ? 6.056 3.123 -24.017 1.00 95.69 90 ALA A O 1
ATOM 719 N N . GLY A 1 91 ? 5.665 2.254 -21.980 1.00 95.31 91 GLY A N 1
ATOM 720 C CA . GLY A 1 91 ? 7.054 2.280 -21.512 1.00 95.31 91 GLY A CA 1
ATOM 721 C C . GLY A 1 91 ? 7.505 3.637 -20.954 1.00 95.31 91 GLY A C 1
ATOM 722 O O . GLY A 1 91 ? 8.687 3.818 -20.672 1.00 95.31 91 GLY A O 1
ATOM 723 N N . ASP A 1 92 ? 6.579 4.580 -20.762 1.00 95.44 92 ASP A N 1
ATOM 724 C CA . ASP A 1 92 ? 6.839 5.887 -20.141 1.00 95.44 92 ASP A CA 1
ATOM 725 C C . ASP A 1 92 ? 7.024 5.772 -18.616 1.00 95.44 92 ASP A C 1
ATOM 727 O O . ASP A 1 92 ? 7.618 6.642 -17.976 1.00 95.44 92 ASP A O 1
ATOM 731 N N . ALA A 1 93 ? 6.514 4.691 -18.021 1.00 95.19 93 ALA A N 1
ATOM 732 C CA . 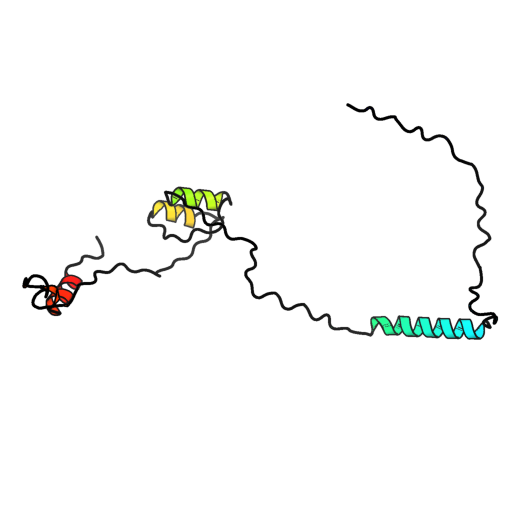ALA A 1 93 ? 6.744 4.307 -16.636 1.00 95.19 93 ALA A CA 1
ATOM 733 C C . ALA A 1 93 ? 7.146 2.829 -16.557 1.00 95.19 93 ALA A C 1
ATOM 735 O O . ALA A 1 93 ? 6.724 2.012 -17.370 1.00 95.19 93 ALA A O 1
ATOM 736 N N . HIS A 1 94 ? 7.927 2.474 -15.536 1.00 95.12 94 HIS A N 1
ATOM 737 C CA . HIS A 1 94 ? 8.381 1.092 -15.322 1.00 95.12 94 HIS A CA 1
ATOM 738 C C . HIS A 1 94 ? 7.733 0.423 -14.106 1.00 95.12 94 HIS A C 1
ATOM 740 O O . HIS A 1 94 ? 7.734 -0.800 -13.997 1.00 95.12 94 HIS A O 1
ATOM 746 N N . LEU A 1 95 ? 7.210 1.216 -13.167 1.00 94.06 95 LEU A N 1
ATOM 747 C CA . LEU A 1 95 ? 6.642 0.720 -11.922 1.00 94.06 95 LEU A CA 1
ATOM 748 C C . LEU A 1 95 ? 5.463 1.589 -11.492 1.00 94.06 95 LEU A C 1
ATOM 750 O O . LEU A 1 95 ? 5.560 2.813 -11.460 1.00 94.06 95 LEU A O 1
ATOM 754 N N . TYR A 1 96 ? 4.380 0.929 -11.090 1.00 93.00 96 TYR A N 1
ATOM 755 C CA . TYR A 1 96 ? 3.247 1.541 -10.412 1.00 93.00 96 TYR A CA 1
ATOM 756 C C . TYR A 1 96 ? 2.950 0.733 -9.149 1.00 93.00 96 TYR A C 1
ATOM 758 O O . TYR A 1 96 ? 2.705 -0.469 -9.220 1.00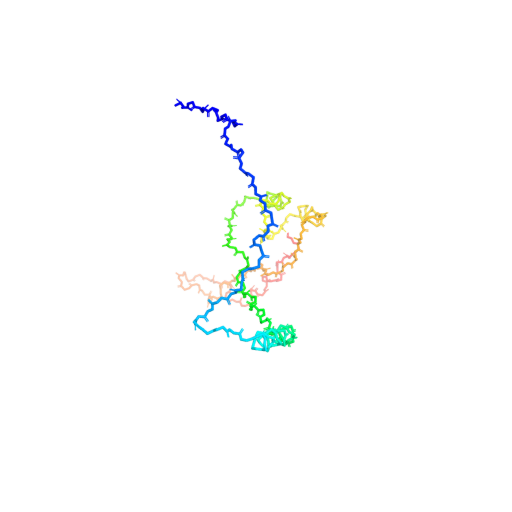 93.00 96 TYR A O 1
ATOM 766 N N . TYR A 1 97 ? 3.046 1.382 -7.987 1.00 85.19 97 TYR A N 1
ATOM 767 C CA . TYR A 1 97 ? 3.019 0.715 -6.678 1.00 85.19 97 TYR A CA 1
ATOM 768 C C . TYR A 1 97 ? 1.749 1.025 -5.868 1.00 85.19 97 TYR A C 1
ATOM 770 O O . TYR A 1 97 ? 1.693 0.777 -4.665 1.00 85.19 97 TYR A O 1
ATOM 778 N N . TYR A 1 98 ? 0.722 1.587 -6.505 1.00 85.88 98 TYR A N 1
ATOM 779 C CA . TYR A 1 98 ? -0.562 1.815 -5.851 1.00 85.88 98 TYR A CA 1
ATOM 780 C C . TYR A 1 98 ? -1.529 0.662 -6.135 1.00 85.88 98 TYR A C 1
ATOM 782 O O . TYR A 1 98 ? -1.470 0.024 -7.188 1.00 85.88 98 TYR A O 1
ATOM 790 N N . GLY A 1 99 ? -2.394 0.359 -5.167 1.00 84.81 99 GLY A N 1
ATOM 791 C CA . GLY A 1 99 ? -3.369 -0.717 -5.300 1.00 84.81 99 GLY A CA 1
ATOM 792 C C . GLY A 1 99 ? -4.468 -0.337 -6.287 1.00 84.81 99 GLY A C 1
ATOM 793 O O . GLY A 1 99 ? -5.159 0.653 -6.074 1.00 84.81 99 GLY A O 1
ATOM 794 N N . LEU A 1 100 ? -4.653 -1.149 -7.330 1.00 90.00 100 LEU A N 1
ATOM 795 C CA . LEU A 1 100 ? -5.754 -0.979 -8.278 1.00 90.00 100 LEU A CA 1
ATOM 796 C C . LEU A 1 100 ? -7.078 -1.353 -7.611 1.00 90.00 100 LEU A C 1
ATOM 798 O O . LEU A 1 100 ? -7.280 -2.506 -7.224 1.00 90.00 100 LEU A O 1
ATOM 802 N N . THR A 1 101 ? -7.978 -0.379 -7.496 1.00 86.06 101 THR A N 1
ATOM 803 C CA . THR A 1 101 ? -9.315 -0.576 -6.906 1.00 86.06 101 THR A CA 1
ATOM 804 C C . THR A 1 101 ? -10.405 -0.810 -7.954 1.00 86.06 101 THR A C 1
ATOM 806 O O . THR A 1 101 ? -11.437 -1.398 -7.634 1.00 86.06 101 THR A O 1
ATOM 809 N N . ASP A 1 102 ? -10.171 -0.420 -9.213 1.00 91.88 102 ASP A N 1
ATOM 810 C CA . ASP A 1 102 ? -11.086 -0.670 -10.331 1.00 91.88 102 ASP A CA 1
ATOM 811 C C . ASP A 1 102 ? -10.919 -2.110 -10.874 1.00 91.88 102 ASP A C 1
ATOM 813 O O . ASP A 1 102 ? -9.870 -2.449 -11.444 1.00 91.88 102 ASP A O 1
ATOM 817 N N . PRO A 1 103 ? -11.947 -2.976 -10.752 1.00 92.44 103 PRO A N 1
ATOM 818 C CA . PRO A 1 103 ? -11.871 -4.359 -11.212 1.00 92.44 103 PRO A CA 1
ATOM 819 C C . PRO A 1 103 ? -11.784 -4.492 -12.739 1.00 92.44 103 PRO A C 1
ATOM 821 O O . PRO A 1 103 ? -11.179 -5.450 -13.227 1.00 92.44 103 PRO A O 1
ATOM 824 N N . GLU A 1 104 ? -12.356 -3.567 -13.513 1.00 95.00 104 GLU A N 1
ATOM 825 C CA . GLU A 1 104 ? -12.274 -3.590 -14.978 1.00 95.00 104 GLU A CA 1
ATOM 826 C C . GLU A 1 104 ? -10.885 -3.175 -15.457 1.00 95.00 104 GLU A C 1
ATOM 828 O O . GLU A 1 104 ? -10.336 -3.779 -16.385 1.00 95.00 104 GLU A O 1
ATOM 833 N N . LEU A 1 105 ? -10.272 -2.196 -14.790 1.00 94.44 105 LEU A N 1
ATOM 834 C CA . LEU A 1 105 ? -8.885 -1.833 -15.059 1.00 94.44 105 LEU A CA 1
ATOM 835 C C . LEU A 1 105 ? -7.936 -2.986 -14.707 1.00 94.44 105 LEU A C 1
ATOM 837 O O . LEU A 1 105 ? -7.065 -3.332 -15.507 1.00 94.44 105 LEU A O 1
ATOM 841 N N . PHE A 1 106 ? -8.154 -3.656 -13.571 1.00 95.12 106 PHE A N 1
ATOM 842 C CA . PHE A 1 106 ? -7.351 -4.821 -13.197 1.00 95.12 106 PHE A CA 1
ATOM 843 C C . PHE A 1 106 ? -7.495 -5.986 -14.191 1.00 95.12 106 PHE A C 1
ATOM 845 O O . PHE A 1 106 ? -6.505 -6.645 -14.516 1.00 95.12 106 PHE A O 1
ATOM 852 N N . LYS A 1 107 ? -8.694 -6.220 -14.747 1.00 95.56 107 LYS A N 1
ATOM 853 C CA . LYS A 1 107 ? -8.883 -7.209 -15.826 1.00 95.56 107 LYS A CA 1
ATOM 854 C C . LYS A 1 107 ? -8.017 -6.900 -17.048 1.00 95.56 107 LYS A C 1
ATOM 856 O O . LYS A 1 107 ? -7.461 -7.834 -17.624 1.00 95.56 107 LYS A O 1
ATOM 861 N N . LYS A 1 108 ? -7.873 -5.624 -17.427 1.00 93.88 108 LYS A N 1
ATOM 862 C CA . LYS A 1 108 ? -6.995 -5.211 -18.538 1.00 93.88 108 LYS A CA 1
ATOM 863 C C . LYS A 1 108 ? -5.531 -5.510 -18.234 1.00 93.88 108 LYS A C 1
ATOM 865 O O . LYS A 1 108 ? -4.876 -6.144 -19.053 1.00 93.88 108 LYS A O 1
ATOM 870 N N . VAL A 1 109 ? -5.056 -5.139 -17.042 1.00 95.75 109 VAL A N 1
ATOM 871 C CA . VAL A 1 109 ? -3.678 -5.428 -16.602 1.00 95.75 109 VAL A CA 1
ATOM 872 C C . VAL A 1 109 ? -3.402 -6.929 -16.634 1.00 95.75 109 VAL A C 1
ATOM 874 O O . VAL A 1 109 ? -2.397 -7.360 -17.185 1.00 95.75 109 VAL A O 1
ATOM 877 N N . LYS A 1 110 ? -4.329 -7.743 -16.120 1.00 95.56 110 LYS A N 1
ATOM 878 C CA . LYS A 1 110 ? -4.202 -9.206 -16.114 1.00 95.56 110 LYS A CA 1
ATOM 879 C C . LYS A 1 110 ? -4.178 -9.824 -17.519 1.00 95.56 110 LYS A C 1
ATOM 881 O O . LYS A 1 110 ? -3.592 -10.887 -17.700 1.00 95.56 110 LYS A O 1
ATOM 886 N N . ALA A 1 111 ? -4.859 -9.209 -18.484 1.00 96.12 111 ALA A N 1
ATOM 887 C CA . ALA A 1 111 ? -4.923 -9.687 -19.864 1.00 96.12 111 ALA A CA 1
ATOM 888 C C . ALA A 1 111 ? -3.746 -9.209 -20.731 1.00 96.12 111 ALA A C 1
ATOM 890 O O . ALA A 1 111 ? -3.557 -9.736 -21.828 1.00 96.12 111 ALA A O 1
ATOM 891 N N . SER A 1 112 ? -2.981 -8.217 -20.271 1.00 95.69 112 SER A N 1
ATOM 892 C CA . SER A 1 112 ? -1.862 -7.667 -21.029 1.00 95.69 112 SER A CA 1
ATOM 893 C C . SER A 1 112 ? -0.671 -8.632 -21.060 1.00 95.69 112 SER A C 1
ATOM 895 O O . SER A 1 112 ? -0.259 -9.126 -20.011 1.00 95.69 112 SER A O 1
ATOM 897 N N . PRO A 1 113 ? -0.065 -8.882 -22.236 1.00 95.62 113 PRO A N 1
ATOM 898 C CA . PRO A 1 113 ? 1.182 -9.636 -22.331 1.00 95.62 113 PRO A CA 1
ATOM 899 C C . PRO A 1 113 ? 2.415 -8.815 -21.922 1.00 95.62 113 PRO A C 1
ATOM 901 O O . PRO A 1 113 ? 3.488 -9.392 -21.752 1.00 95.62 113 PRO A O 1
ATOM 904 N N . ASN A 1 114 ? 2.282 -7.490 -21.793 1.00 95.44 114 ASN A N 1
ATOM 905 C CA . ASN A 1 114 ? 3.401 -6.581 -21.533 1.00 95.44 114 ASN A CA 1
ATOM 906 C C . ASN A 1 114 ? 3.526 -6.209 -20.055 1.00 95.44 114 ASN A C 1
ATOM 908 O O . ASN A 1 114 ? 4.573 -5.724 -19.630 1.00 95.44 114 ASN A O 1
ATOM 912 N N . LEU A 1 115 ? 2.463 -6.412 -19.275 1.00 96.44 115 LEU A N 1
ATOM 913 C CA . LEU A 1 115 ? 2.422 -6.032 -17.872 1.00 96.44 115 LEU A CA 1
ATOM 914 C C . LEU A 1 115 ? 2.560 -7.247 -16.969 1.00 96.44 115 LEU A C 1
ATOM 916 O O . LEU A 1 115 ? 1.895 -8.269 -17.128 1.00 96.44 115 LEU A O 1
ATOM 920 N N . TRP A 1 116 ? 3.400 -7.092 -15.954 1.00 95.56 116 TRP A N 1
ATOM 921 C CA . TRP A 1 116 ? 3.463 -8.005 -14.828 1.00 95.56 116 TRP A CA 1
ATOM 922 C C . TRP A 1 116 ? 2.780 -7.373 -13.616 1.00 95.56 116 TRP A C 1
ATOM 924 O O . TRP A 1 116 ? 2.882 -6.167 -13.392 1.00 95.56 116 TRP A O 1
ATOM 934 N N . TYR A 1 117 ? 2.106 -8.195 -12.815 1.00 94.25 117 TYR A N 1
ATOM 935 C CA . TYR A 1 117 ? 1.489 -7.765 -11.567 1.00 94.25 117 TYR A CA 1
ATOM 936 C C . TYR A 1 117 ? 1.790 -8.751 -10.437 1.00 94.25 117 TYR A C 1
ATOM 938 O O . TYR A 1 117 ? 1.964 -9.952 -10.657 1.00 94.25 117 TYR A O 1
ATOM 946 N N . ALA A 1 118 ? 1.775 -8.241 -9.208 1.00 91.69 118 ALA A N 1
ATOM 947 C CA . ALA A 1 118 ? 1.770 -9.041 -7.992 1.00 91.69 118 ALA A CA 1
ATOM 948 C C . ALA A 1 118 ? 0.592 -8.648 -7.107 1.00 91.69 118 ALA A C 1
ATOM 950 O O . ALA A 1 118 ? 0.181 -7.490 -7.064 1.00 91.69 118 ALA A O 1
ATOM 951 N N . LEU A 1 119 ? 0.066 -9.629 -6.379 1.00 89.62 119 LEU A N 1
ATOM 952 C CA . LEU A 1 119 ? -0.917 -9.390 -5.332 1.00 89.62 119 LEU A CA 1
ATOM 953 C C . LEU A 1 119 ? -0.186 -9.132 -4.015 1.00 89.62 119 LEU A C 1
ATOM 955 O O . LEU A 1 119 ? 0.697 -9.897 -3.628 1.00 89.62 119 LEU A O 1
ATOM 959 N N . SER A 1 120 ? -0.580 -8.065 -3.328 1.00 86.69 120 SER A N 1
ATOM 960 C CA . SER A 1 120 ? -0.087 -7.711 -2.001 1.00 86.69 120 SER A CA 1
ATOM 961 C C . SER A 1 120 ? -1.266 -7.362 -1.103 1.00 86.69 120 SER A C 1
ATOM 963 O O . SER A 1 120 ? -2.125 -6.570 -1.480 1.00 86.69 120 SER A O 1
ATOM 965 N N . TYR A 1 121 ? -1.282 -7.938 0.097 1.00 82.81 121 TYR A N 1
ATOM 966 C CA . TYR A 1 121 ? -2.268 -7.664 1.148 1.00 82.81 121 TYR A CA 1
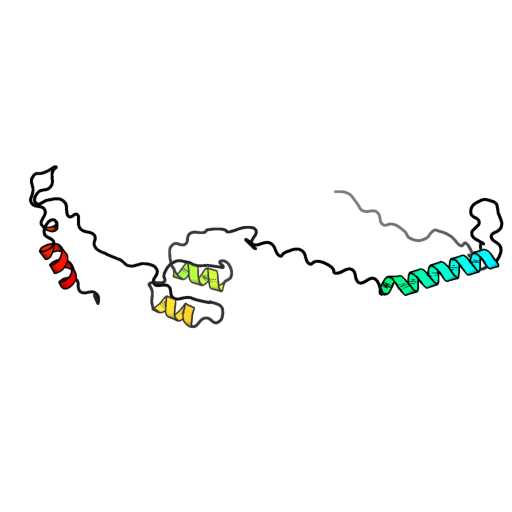ATOM 967 C C . TYR A 1 121 ? -1.616 -6.890 2.300 1.00 82.81 121 TYR A C 1
ATOM 969 O O . TYR A 1 121 ? -1.850 -7.167 3.472 1.00 82.81 121 TYR A O 1
ATOM 977 N N . GLY A 1 122 ? -0.717 -5.960 1.967 1.00 79.88 122 GLY A N 1
ATOM 978 C CA . GLY A 1 122 ? 0.127 -5.265 2.943 1.00 79.88 122 GLY A CA 1
ATOM 979 C C . GLY A 1 122 ? -0.583 -4.203 3.786 1.00 79.88 122 GLY A C 1
ATOM 980 O O . GLY A 1 122 ? 0.051 -3.616 4.657 1.00 79.88 122 GLY A O 1
ATOM 981 N N . SER A 1 123 ? -1.866 -3.939 3.533 1.00 82.44 123 SER A N 1
ATOM 982 C CA . SER A 1 123 ? -2.652 -2.950 4.266 1.00 82.44 123 SER A CA 1
ATOM 983 C C . SER A 1 123 ? -3.998 -3.531 4.676 1.00 82.44 123 SER A C 1
ATOM 985 O O . SER A 1 123 ? -4.585 -4.343 3.960 1.00 82.44 123 SER A O 1
ATOM 987 N N . TYR A 1 124 ? -4.486 -3.085 5.825 1.00 84.94 124 TYR A N 1
ATOM 988 C CA . TYR A 1 124 ? -5.838 -3.322 6.296 1.00 84.94 124 TYR A CA 1
ATOM 989 C C . TYR A 1 124 ? -6.403 -1.993 6.792 1.00 84.94 124 TYR A C 1
ATOM 991 O O . TYR A 1 124 ? -5.686 -1.178 7.371 1.00 84.94 124 TYR A O 1
ATOM 999 N N . ASN A 1 125 ? -7.691 -1.778 6.550 1.00 87.75 125 ASN A N 1
ATOM 1000 C CA . ASN A 1 125 ? -8.415 -0.669 7.152 1.00 87.75 125 ASN A CA 1
ATOM 1001 C C . ASN A 1 125 ? -9.015 -1.146 8.473 1.00 87.75 125 ASN A C 1
ATOM 1003 O O . ASN A 1 125 ? -9.490 -2.279 8.575 1.00 87.75 125 ASN A O 1
ATOM 1007 N N . GLU A 1 126 ? -8.986 -0.288 9.483 1.00 90.81 126 GLU A N 1
ATOM 1008 C CA . GLU A 1 126 ? -9.466 -0.616 10.820 1.00 90.81 126 GLU A CA 1
ATOM 1009 C C . GLU A 1 126 ? -10.109 0.601 11.494 1.00 90.81 126 GLU A C 1
ATOM 1011 O O . GLU A 1 126 ? -9.983 1.733 11.022 1.00 90.81 126 GLU A O 1
ATOM 1016 N N . LEU A 1 127 ? -10.832 0.346 12.584 1.00 92.06 127 LEU A N 1
ATOM 1017 C CA . LEU A 1 127 ? -11.431 1.370 13.432 1.00 92.06 127 LEU A CA 1
ATOM 1018 C C . LEU A 1 127 ? -10.780 1.334 14.817 1.00 92.06 127 LEU A C 1
ATOM 1020 O O . LEU A 1 127 ? -11.168 0.533 15.673 1.00 92.06 127 LEU A O 1
ATOM 1024 N N . THR A 1 128 ? -9.852 2.258 15.067 1.00 94.44 128 THR A N 1
ATOM 1025 C CA . THR A 1 128 ? -9.268 2.427 16.399 1.00 94.44 128 THR A CA 1
ATOM 1026 C C . THR A 1 128 ? -10.126 3.372 17.229 1.00 94.44 128 THR A C 1
ATOM 1028 O O . THR A 1 128 ? -10.315 4.543 16.896 1.00 94.44 128 THR A O 1
ATOM 1031 N N . PHE A 1 129 ? -10.600 2.882 18.374 1.00 95.19 129 PHE A N 1
ATOM 1032 C CA . PHE A 1 129 ? -11.322 3.690 19.355 1.00 95.19 129 PHE A CA 1
ATOM 1033 C C . PHE A 1 129 ? -10.406 4.147 20.491 1.00 95.19 129 PHE A C 1
ATOM 1035 O O . PHE A 1 129 ? -9.557 3.393 20.961 1.00 95.19 129 PHE A O 1
ATOM 1042 N N . ASN A 1 130 ? -10.633 5.359 21.000 1.00 95.25 130 ASN A N 1
ATOM 1043 C CA . ASN A 1 130 ? -9.948 5.867 22.188 1.00 95.25 130 ASN A CA 1
ATOM 1044 C C . ASN A 1 130 ? -10.523 5.223 23.473 1.00 95.25 130 ASN A C 1
ATOM 1046 O O . ASN A 1 130 ? -11.690 5.478 23.787 1.00 95.25 130 ASN A O 1
ATOM 1050 N N . PRO A 1 131 ? -9.738 4.451 24.254 1.00 95.88 131 PRO A N 1
ATOM 1051 C CA . PRO A 1 131 ? -10.233 3.756 25.442 1.00 95.88 131 PRO A CA 1
ATOM 1052 C C . PRO A 1 131 ? -10.207 4.599 26.732 1.00 95.88 131 PRO A C 1
ATOM 1054 O O . PRO A 1 131 ? -10.572 4.091 27.790 1.00 95.88 131 PRO A O 1
ATOM 1057 N N . VAL A 1 132 ? -9.758 5.859 26.693 1.00 96.56 132 VAL A N 1
ATOM 1058 C CA . VAL A 1 132 ? -9.673 6.721 27.889 1.00 96.56 132 VAL A CA 1
ATOM 1059 C C . VAL A 1 132 ? -11.066 6.989 28.468 1.00 96.56 132 VAL A C 1
ATOM 1061 O O . VAL A 1 132 ? -11.933 7.489 27.759 1.00 96.56 132 VAL A O 1
ATOM 1064 N N . GLY A 1 133 ? -11.290 6.727 29.755 1.00 94.62 133 GLY A N 1
ATOM 1065 C CA . GLY A 1 133 ? -12.572 7.018 30.397 1.00 94.62 133 GLY A CA 1
ATOM 1066 C C . GLY A 1 133 ? -12.737 6.397 31.790 1.00 94.62 133 GLY A C 1
ATOM 1067 O O . GLY A 1 133 ? -11.738 5.983 32.383 1.00 94.62 133 GLY A O 1
ATOM 1068 N N . PRO A 1 134 ? -13.974 6.348 32.330 1.00 94.81 134 PRO A N 1
ATOM 1069 C CA . PRO A 1 134 ? -15.241 6.422 31.595 1.00 94.81 134 PRO A CA 1
ATOM 1070 C C . PRO A 1 134 ? -15.659 7.814 31.132 1.00 94.81 134 PRO A C 1
ATOM 1072 O O . PRO A 1 134 ? -16.527 7.911 30.283 1.00 94.81 134 PRO A O 1
ATOM 1075 N N . GLU A 1 135 ? -15.038 8.889 31.605 1.00 97.44 135 GLU A N 1
ATOM 1076 C CA . GLU A 1 135 ? -15.299 10.242 31.107 1.00 97.44 135 GLU A CA 1
ATOM 1077 C C . GLU A 1 135 ? -14.067 10.824 30.418 1.00 97.44 135 GLU A C 1
ATOM 1079 O O . GLU A 1 135 ? -12.929 10.552 30.806 1.00 97.44 135 GLU A O 1
ATOM 1084 N N . PHE A 1 136 ? -14.277 11.652 29.398 1.00 96.19 136 PHE A N 1
ATOM 1085 C CA . PHE A 1 136 ? -13.186 12.389 28.776 1.00 96.19 136 PHE A CA 1
ATOM 1086 C C . PHE A 1 136 ? -12.612 13.413 29.766 1.00 96.19 136 PHE A C 1
ATOM 1088 O O . PHE A 1 136 ? -13.352 14.314 30.173 1.00 96.19 136 PHE A O 1
ATOM 1095 N N . PRO A 1 137 ? -11.298 13.387 30.069 1.00 94.31 137 PRO A N 1
ATOM 1096 C CA . PRO A 1 137 ? -10.700 14.273 31.072 1.00 94.31 137 PRO A CA 1
ATOM 1097 C C . PRO A 1 137 ? -10.946 15.767 30.824 1.00 94.31 137 PRO A C 1
ATOM 1099 O O . PRO A 1 137 ? -11.081 16.540 31.763 1.00 94.31 137 PRO A O 1
ATOM 1102 N N . ALA A 1 138 ? -11.030 16.175 29.554 1.00 94.88 138 ALA A N 1
ATOM 1103 C CA . ALA A 1 138 ? -11.220 17.571 29.172 1.00 94.88 138 ALA A CA 1
ATOM 1104 C C . ALA A 1 138 ? -12.672 18.066 29.279 1.00 94.88 138 ALA A C 1
ATOM 1106 O O . ALA A 1 138 ? -12.893 19.271 29.344 1.00 94.88 138 ALA A O 1
ATOM 1107 N N . THR A 1 139 ? -13.667 17.171 29.232 1.00 95.38 139 THR A N 1
ATOM 1108 C CA . THR A 1 139 ? -15.083 17.578 29.122 1.00 95.38 139 THR A CA 1
ATOM 1109 C C . THR A 1 139 ? -15.992 16.991 30.195 1.00 95.38 139 THR A C 1
ATOM 1111 O O . THR A 1 139 ? -17.124 17.451 30.315 1.00 95.38 139 THR A O 1
ATOM 1114 N N . GLY A 1 140 ? -15.546 15.968 30.933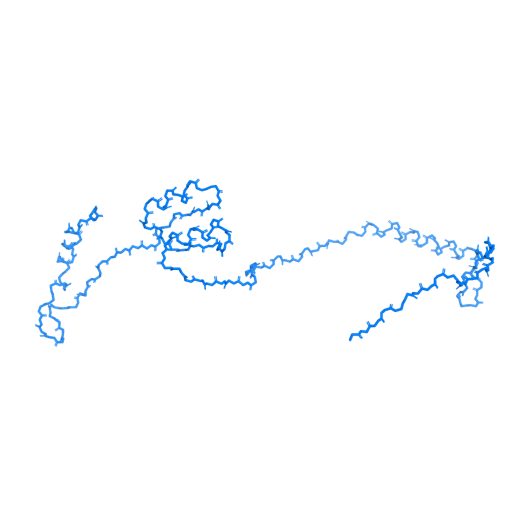 1.00 95.69 140 GLY A N 1
ATOM 1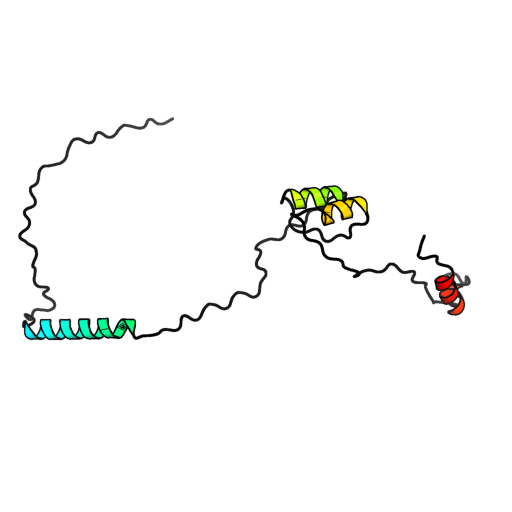115 C CA . GLY A 1 140 ? -16.385 15.223 31.879 1.00 95.69 140 GLY A CA 1
ATOM 1116 C C . GLY A 1 140 ? -17.530 14.446 31.215 1.00 95.69 140 GLY A C 1
ATOM 1117 O O . GLY A 1 140 ? -18.412 13.935 31.890 1.00 95.69 140 GLY A O 1
ATOM 1118 N N . LYS A 1 141 ? -17.578 14.370 29.877 1.00 96.88 141 LYS A N 1
ATOM 1119 C CA . LYS A 1 141 ? -18.608 13.601 29.167 1.00 96.88 141 LYS A CA 1
ATOM 1120 C C . LYS A 1 141 ? -18.234 12.126 29.131 1.00 96.88 141 LYS A C 1
ATOM 1122 O O . LYS A 1 141 ? -17.071 11.802 28.898 1.00 96.88 141 LYS A O 1
ATOM 1127 N N . LEU A 1 142 ? -19.235 11.258 29.264 1.00 97.19 142 LEU A N 1
ATOM 1128 C CA . LEU A 1 142 ? -19.091 9.809 29.122 1.00 97.19 142 LEU A CA 1
ATOM 1129 C C . LEU A 1 142 ? -18.458 9.446 27.764 1.00 97.19 142 LEU A C 1
ATOM 1131 O O . LEU A 1 142 ? -18.957 9.847 26.711 1.00 97.19 142 LEU A O 1
ATOM 1135 N N . ASN A 1 143 ? -17.387 8.657 27.799 1.00 97.62 143 ASN A N 1
ATOM 1136 C CA . ASN A 1 143 ? -16.810 7.968 26.656 1.00 97.62 143 ASN A CA 1
ATOM 1137 C C . ASN A 1 143 ? -17.301 6.509 26.645 1.00 97.62 143 ASN A C 1
ATOM 1139 O O . ASN A 1 143 ? -16.809 5.700 27.433 1.00 97.62 143 ASN A O 1
ATOM 1143 N N . PRO A 1 144 ? -18.210 6.119 25.735 1.00 96.25 144 PRO A N 1
ATOM 1144 C CA . PRO A 1 144 ? -18.689 4.738 25.667 1.00 96.25 144 PRO A CA 1
ATOM 1145 C C . PRO A 1 144 ? -17.579 3.753 25.272 1.00 96.25 144 PRO A C 1
ATOM 1147 O O . PRO A 1 144 ? -17.636 2.578 25.622 1.00 96.25 144 PRO A O 1
ATOM 1150 N N . PHE A 1 145 ? -16.533 4.217 24.586 1.00 97.38 145 PHE A N 1
ATOM 1151 C CA . PHE A 1 145 ? -15.441 3.359 24.140 1.00 97.38 145 PHE A CA 1
ATOM 1152 C C . PHE A 1 145 ? -14.421 3.042 25.231 1.00 97.38 145 PHE A C 1
ATOM 1154 O O . PHE A 1 145 ? -13.494 2.281 24.958 1.00 97.38 145 PHE A O 1
ATOM 1161 N N . SER A 1 146 ? -14.576 3.546 26.461 1.00 97.19 146 SER A N 1
ATOM 1162 C CA . SER A 1 146 ? -13.785 3.042 27.590 1.00 97.19 146 SER A CA 1
ATOM 1163 C C . SER A 1 146 ? -14.159 1.600 27.947 1.00 97.19 146 SER A C 1
ATOM 1165 O O . SER A 1 146 ? -13.298 0.825 28.366 1.00 97.19 146 SER A O 1
ATOM 1167 N N . ASP A 1 147 ? -15.420 1.208 27.730 1.00 97.69 147 ASP A N 1
ATOM 1168 C CA . ASP A 1 147 ? -15.893 -0.159 27.951 1.00 97.69 147 ASP A CA 1
ATOM 1169 C C . ASP A 1 147 ? -15.431 -1.088 26.814 1.00 97.69 147 ASP A C 1
ATOM 1171 O O . ASP A 1 147 ? -15.711 -0.868 25.632 1.00 97.69 147 ASP A O 1
ATOM 1175 N N . ALA A 1 148 ? -14.716 -2.155 27.176 1.00 97.00 148 ALA A N 1
ATOM 1176 C CA . ALA A 1 148 ? -14.231 -3.146 26.224 1.00 97.00 148 ALA A CA 1
ATOM 1177 C C . ALA A 1 148 ? -15.365 -3.893 25.505 1.00 97.00 148 ALA A C 1
ATOM 1179 O O . ALA A 1 148 ? -15.222 -4.182 24.319 1.00 97.00 148 ALA A O 1
ATOM 1180 N N . LYS A 1 149 ? -16.498 -4.147 26.173 1.00 97.81 149 LYS A N 1
ATOM 1181 C CA . LYS A 1 149 ? -17.655 -4.837 25.580 1.00 97.81 149 LYS A CA 1
ATOM 1182 C C . LYS A 1 149 ? -18.311 -4.002 24.490 1.00 97.81 149 LYS A C 1
ATOM 1184 O O . LYS A 1 149 ? -18.776 -4.552 23.500 1.00 97.81 149 LYS A O 1
ATOM 1189 N N . ILE A 1 150 ? -18.319 -2.677 24.643 1.00 97.25 150 ILE A N 1
ATOM 1190 C CA . ILE A 1 150 ? -18.830 -1.774 23.604 1.00 97.25 150 ILE A CA 1
ATOM 1191 C C . ILE A 1 150 ? -17.905 -1.807 22.381 1.00 97.25 150 ILE A C 1
ATOM 1193 O O . ILE A 1 150 ? -18.387 -1.943 21.258 1.00 97.25 150 ILE A O 1
ATOM 1197 N N . ARG A 1 151 ? -16.579 -1.757 22.575 1.00 96.75 151 ARG A N 1
ATOM 1198 C CA . ARG A 1 151 ? -15.616 -1.883 21.461 1.00 96.75 151 ARG A CA 1
ATOM 1199 C C . ARG A 1 151 ? -15.698 -3.248 20.770 1.00 96.75 151 ARG A C 1
ATOM 1201 O O . ARG A 1 151 ? -15.544 -3.337 19.555 1.00 96.75 151 ARG A O 1
ATOM 1208 N N . GLU A 1 152 ? -15.956 -4.308 21.526 1.00 96.38 152 GLU A N 1
ATOM 1209 C CA . GLU A 1 152 ? -16.180 -5.642 20.972 1.00 96.38 152 GLU A CA 1
ATOM 1210 C C . GLU A 1 152 ? -17.476 -5.692 20.152 1.00 96.38 152 GLU A C 1
ATOM 1212 O O . GLU A 1 152 ? -17.456 -6.140 19.008 1.00 96.38 152 GLU A O 1
ATOM 1217 N N . ALA A 1 153 ? -18.577 -5.149 20.681 1.00 97.50 153 ALA A N 1
ATOM 1218 C CA . ALA A 1 153 ? -19.857 -5.080 19.979 1.00 97.50 153 ALA A CA 1
ATOM 1219 C C . ALA A 1 153 ? -19.730 -4.395 18.608 1.00 97.50 153 ALA A C 1
ATOM 1221 O O . ALA A 1 153 ? -20.293 -4.882 17.630 1.00 97.50 153 ALA A O 1
ATOM 1222 N N . MET A 1 154 ? -18.923 -3.333 18.501 1.00 95.38 154 MET A N 1
ATOM 1223 C CA . MET A 1 154 ? -18.648 -2.677 17.217 1.00 95.38 154 MET A CA 1
ATOM 1224 C C . MET A 1 154 ? -18.076 -3.638 16.164 1.00 95.38 154 MET A C 1
ATOM 1226 O O . MET A 1 154 ? -18.468 -3.558 15.005 1.00 95.38 154 MET A O 1
ATOM 1230 N N . ASN A 1 155 ? -17.211 -4.586 16.543 1.00 94.00 155 ASN A N 1
ATOM 1231 C CA . ASN A 1 155 ? -16.631 -5.545 15.595 1.00 94.00 155 ASN A CA 1
ATOM 1232 C C . ASN A 1 155 ? -17.660 -6.523 15.007 1.00 94.00 155 ASN A C 1
ATOM 1234 O O . ASN A 1 155 ? -17.456 -6.993 13.882 1.00 94.00 155 ASN A O 1
ATOM 1238 N N . TYR A 1 156 ? -18.736 -6.816 15.745 1.00 95.81 156 TYR A N 1
ATOM 1239 C CA . TYR A 1 156 ? -19.848 -7.654 15.286 1.00 95.81 156 TYR A CA 1
ATOM 1240 C C . TYR A 1 156 ? -20.866 -6.886 14.437 1.00 95.81 156 TYR A C 1
ATOM 1242 O O . TYR A 1 156 ? -21.532 -7.490 13.605 1.00 95.81 156 TYR A O 1
ATOM 1250 N N . LEU A 1 157 ? -21.004 -5.573 14.652 1.00 95.25 157 LEU A N 1
ATOM 1251 C CA . LEU A 1 157 ? -21.990 -4.742 13.952 1.00 95.25 157 LEU A CA 1
ATOM 1252 C C . LEU A 1 157 ? -21.524 -4.263 12.570 1.00 95.25 157 LEU A C 1
ATOM 1254 O O . LEU A 1 157 ? -22.353 -3.832 11.773 1.00 95.25 157 LEU A O 1
ATOM 1258 N N . VAL A 1 158 ? -20.220 -4.311 12.288 1.00 93.56 158 VAL A N 1
ATOM 1259 C CA . VAL A 1 158 ? -19.673 -3.943 10.977 1.00 93.56 158 VAL A CA 1
ATOM 1260 C C . VAL A 1 158 ? -19.877 -5.092 9.993 1.00 93.56 158 VAL A C 1
ATOM 1262 O O . VAL A 1 158 ? -19.222 -6.135 10.099 1.00 93.56 158 VAL A O 1
ATOM 1265 N N . ASP A 1 159 ? -20.753 -4.865 9.017 1.00 94.50 159 ASP A N 1
ATOM 1266 C CA . ASP A 1 159 ? -20.810 -5.662 7.795 1.00 94.50 159 ASP A CA 1
ATOM 1267 C C . ASP A 1 159 ? -19.541 -5.397 6.970 1.00 94.50 159 ASP A C 1
ATOM 1269 O O . ASP A 1 159 ? -19.200 -4.247 6.698 1.00 94.50 159 ASP A O 1
ATOM 1273 N N . ARG A 1 160 ? -18.798 -6.458 6.646 1.00 91.06 160 ARG A N 1
ATOM 1274 C CA . ARG A 1 160 ? -17.524 -6.382 5.905 1.00 91.06 160 ARG A CA 1
ATOM 1275 C C . ARG A 1 160 ? -17.703 -6.672 4.415 1.00 91.06 160 ARG A C 1
ATOM 1277 O O . ARG A 1 160 ? -16.723 -6.605 3.677 1.00 91.06 160 ARG A O 1
ATOM 1284 N N . GLU A 1 161 ? -18.915 -7.029 4.000 1.00 91.56 161 GLU A N 1
ATOM 1285 C CA . GLU A 1 161 ? -19.259 -7.357 2.616 1.00 91.56 161 GLU A CA 1
ATOM 1286 C C . GLU A 1 161 ? -19.987 -6.204 1.896 1.00 91.56 161 GLU A C 1
ATOM 1288 O O . GLU A 1 161 ? -20.285 -6.333 0.708 1.00 91.56 161 GLU A O 1
ATOM 1293 N N . TYR A 1 162 ? -20.239 -5.087 2.594 1.00 84.38 162 TYR A N 1
ATOM 1294 C CA . TYR A 1 162 ? -20.835 -3.852 2.067 1.00 84.38 162 TYR A CA 1
ATOM 1295 C C . TYR A 1 162 ? -19.774 -2.794 1.740 1.00 84.38 162 TYR A C 1
ATOM 1297 O O . TYR A 1 162 ? -19.824 -2.243 0.616 1.00 84.38 162 TYR A O 1
#

pLDDT: mean 80.2, std 20.43, range [31.23, 97.81]

Foldseek 3Di:
DDDDDDDDPDDDDDDDDDPDPPDDPDDDDPDPCPVVNVVVVVVVVVVVVVCVVVDDDPPPPDPDDPDDPDPDDDDDDDDDPLVVVVCCVVVVDVDDDDDDPDPVSVVVQVPDPRHDDDDDPPDDDDDDDDLPDCADPVPRHGDPNVDPVSVVVVVVPDDPPD

Sequence (162 aa):
MMELRKFNFERIRENSFKPKDIIFPLKIGGKVMTKRILTEILLVILAISLVMPTIYVPVTAEEVPKGPWVDEVIFSSVTDDAQAINMLEAGDAHLYYYGLTDPELFKKVKASPNLWYALSYGSYNELTFNPVGPEFPATGKLNPFSDAKIREAMNYLVDREY

Radius of gyration: 42.55 Å; chains: 1; bounding box: 103×55×91 Å

Secondary structure (DSSP, 8-state):
----PPPP-------PPPS----PPP--SSS---HHHHHHHHHHHHHHHHHGGG------PPPPP-S---S-------SSHHHHHHHHHHTS-S---SPP--HHHHHHHHH-SS-------------PPP---SB-TTT--B-GGGSHHHHHHHHHH--S--